Protein AF-A0A2P9HJ94-F1 (afdb_monomer_lite)

Sequence (128 aa):
MLGKSIVAASVFTIAMAGSALAQTPTQIKQFDAWGAYSYKAGNGKVCYVLSVPTVKAPASVDHGDNFFLISQKPGQNISFEPQFMAGYDLNPNAKVTVSVGSNRFTMFVNGKSGWMENAPKSRSSSQP

Secondary structure (DSSP, 8-state):
-----------------------PPEEEEEETTEEEEEEEETTEEEEEEEE--S--SSTTS---S-EEEEEEPTT-SS-EEEEEE-SSPPPTT-EEEEEETTEEEEEEEETTEEEESS-SSS------

pLDDT: mean 80.8, std 19.33, range [30.44, 97.81]

Radius of gyration: 23.9 Å; chains: 1; bounding box: 51×49×79 Å

Foldseek 3Di:
DDDDDDPPPDPPPPPPPDPPDDWDWDWPDDDVQKTWTWDDDDPDIWIKIKGWDPDDPPPPDDFATKMWMWTDDPPDPPDIWIKIFGRFFDDQPDWDWDDDPNDIFTFGGDTRMTGGPDDPPDDDDDDD

Organism: NCBI:txid2448455

Structure (mmCIF, N/CA/C/O backbone):
data_AF-A0A2P9HJ94-F1
#
_entry.id   AF-A0A2P9HJ94-F1
#
loop_
_atom_site.group_PDB
_atom_site.id
_atom_site.type_symbol
_atom_site.label_atom_id
_atom_site.label_alt_id
_atom_site.label_comp_id
_atom_site.label_asym_id
_atom_site.label_entity_id
_atom_site.label_seq_id
_atom_site.pdbx_PDB_ins_code
_atom_site.Cartn_x
_atom_site.Cartn_y
_atom_site.Cartn_z
_atom_site.occupancy
_atom_site.B_iso_or_equiv
_atom_site.auth_seq_id
_atom_site.auth_comp_id
_atom_site.auth_asym_id
_atom_site.auth_atom_id
_atom_site.pdbx_PDB_model_num
ATOM 1 N N . MET A 1 1 ? 31.567 35.838 62.570 1.00 39.84 1 MET A N 1
ATOM 2 C CA . MET A 1 1 ? 31.399 34.570 61.830 1.00 39.84 1 MET A CA 1
ATOM 3 C C . MET A 1 1 ? 30.050 33.979 62.225 1.00 39.84 1 MET A C 1
ATOM 5 O O . MET A 1 1 ? 29.959 33.356 63.269 1.00 39.84 1 MET A O 1
ATOM 9 N N . LEU A 1 2 ? 28.984 34.279 61.475 1.00 45.19 2 LEU A N 1
ATOM 10 C CA . LEU A 1 2 ? 27.624 33.780 61.728 1.00 45.19 2 LEU A CA 1
ATOM 11 C C . LEU A 1 2 ? 27.201 32.945 60.516 1.00 45.19 2 LEU A C 1
ATOM 13 O O . LEU A 1 2 ? 26.995 33.485 59.431 1.00 45.19 2 LEU A O 1
ATOM 17 N N . GLY A 1 3 ? 27.141 31.627 60.705 1.00 47.59 3 GLY A N 1
ATOM 18 C CA . GLY A 1 3 ? 26.724 30.668 59.690 1.00 47.59 3 GLY A CA 1
ATOM 19 C C . GLY A 1 3 ? 25.215 30.710 59.473 1.00 47.59 3 GLY A C 1
ATOM 20 O O . GLY A 1 3 ? 24.438 30.581 60.415 1.00 47.59 3 GLY A O 1
ATOM 21 N N . LYS A 1 4 ? 24.804 30.877 58.216 1.00 46.47 4 LYS A N 1
ATOM 22 C CA . LYS A 1 4 ? 23.431 30.652 57.753 1.00 46.47 4 LYS A CA 1
ATOM 23 C C . LYS A 1 4 ? 23.524 29.727 56.546 1.00 46.47 4 LYS A C 1
ATOM 25 O O . LYS A 1 4 ? 23.715 30.183 55.424 1.00 46.47 4 LYS A O 1
ATOM 30 N N . SER A 1 5 ? 23.456 28.424 56.801 1.00 48.12 5 SER A N 1
ATOM 31 C CA . SER A 1 5 ? 23.374 27.411 55.751 1.00 48.12 5 SER A CA 1
ATOM 32 C C . SER A 1 5 ? 21.982 27.468 55.126 1.00 48.12 5 SER A C 1
ATOM 34 O O . SER A 1 5 ? 21.007 27.021 55.724 1.00 48.12 5 SER A O 1
ATOM 36 N N . ILE A 1 6 ? 21.885 28.059 53.937 1.00 53.69 6 ILE A N 1
ATOM 37 C CA . ILE A 1 6 ? 20.687 28.000 53.098 1.00 53.69 6 ILE A CA 1
ATOM 38 C C . ILE A 1 6 ? 20.724 26.645 52.390 1.00 53.69 6 ILE A C 1
ATOM 40 O O . ILE A 1 6 ? 21.475 26.452 51.436 1.00 53.69 6 ILE A O 1
ATOM 44 N N . VAL A 1 7 ? 19.943 25.686 52.883 1.00 50.94 7 VAL A N 1
ATOM 45 C CA . VAL A 1 7 ? 19.715 24.417 52.185 1.00 50.94 7 VAL A CA 1
ATOM 46 C C . VAL A 1 7 ? 18.729 24.697 51.050 1.00 50.94 7 VAL A C 1
ATOM 48 O O . VAL A 1 7 ? 17.520 24.746 51.256 1.00 50.94 7 VAL A O 1
ATOM 51 N N . ALA A 1 8 ? 19.251 24.940 49.848 1.00 54.84 8 ALA A N 1
ATOM 52 C CA . ALA A 1 8 ? 18.455 25.035 48.631 1.00 54.84 8 ALA A CA 1
ATOM 53 C C . ALA A 1 8 ? 18.042 23.621 48.188 1.00 54.84 8 ALA A C 1
ATOM 55 O O . ALA A 1 8 ? 18.805 22.910 47.533 1.00 54.84 8 ALA A O 1
ATOM 56 N N . ALA A 1 9 ? 16.840 23.193 48.576 1.00 55.31 9 ALA A N 1
ATOM 57 C CA . ALA A 1 9 ? 16.244 21.949 48.101 1.00 55.31 9 ALA A CA 1
ATOM 58 C C . ALA A 1 9 ? 15.873 22.092 46.614 1.00 55.31 9 ALA A C 1
ATOM 60 O O . ALA A 1 9 ? 14.831 22.640 46.261 1.00 55.31 9 ALA A O 1
ATOM 61 N N . SER A 1 10 ? 16.762 21.629 45.736 1.00 62.38 10 SER A N 1
ATOM 62 C CA . SER A 1 10 ? 16.516 21.560 44.295 1.00 62.38 10 SER A CA 1
ATOM 63 C C . SER A 1 10 ? 15.609 20.365 44.006 1.00 62.38 10 SER A C 1
ATOM 65 O O . SER A 1 10 ? 16.039 19.216 44.087 1.00 62.38 10 SER A O 1
ATOM 67 N N . VAL A 1 11 ? 14.337 20.627 43.704 1.00 64.56 11 VAL A N 1
ATOM 68 C CA . VAL A 1 11 ? 13.385 19.607 43.247 1.00 64.56 11 VAL A CA 1
ATOM 69 C C . VAL A 1 11 ? 13.780 19.193 41.828 1.00 64.56 11 VAL A C 1
ATOM 71 O O . VAL A 1 11 ? 13.516 19.908 40.866 1.00 64.56 11 VAL A O 1
ATOM 74 N N . PHE A 1 12 ? 14.447 18.046 41.700 1.00 61.12 12 PHE A N 1
ATOM 75 C CA . PHE A 1 12 ? 14.685 17.385 40.417 1.00 61.12 12 PHE A CA 1
ATOM 76 C C . PHE A 1 12 ? 13.371 16.755 39.935 1.00 61.12 12 PHE A C 1
ATOM 78 O O . PHE A 1 12 ? 13.028 15.630 40.295 1.00 61.12 12 PHE A O 1
ATOM 85 N N . THR A 1 13 ? 12.604 17.482 39.125 1.00 66.50 13 THR A N 1
ATOM 86 C CA . THR A 1 13 ? 11.512 16.903 38.338 1.00 66.50 13 THR A CA 1
ATOM 87 C C . THR A 1 13 ? 12.116 16.067 37.213 1.00 66.50 13 THR A C 1
ATOM 89 O O . THR A 1 13 ? 12.500 16.578 36.164 1.00 66.50 13 THR A O 1
ATOM 92 N N . ILE A 1 14 ? 12.221 14.755 37.433 1.00 65.88 14 ILE A N 1
ATOM 93 C CA . ILE A 1 14 ? 12.530 13.792 36.374 1.00 65.88 14 ILE A CA 1
ATOM 94 C C . ILE A 1 14 ? 11.324 13.771 35.431 1.00 65.88 14 ILE A C 1
ATOM 96 O O . ILE A 1 14 ? 10.285 13.187 35.736 1.00 65.88 14 ILE A O 1
ATOM 100 N N . ALA A 1 15 ? 11.447 14.449 34.292 1.00 65.06 15 ALA A N 1
ATOM 101 C CA . ALA A 1 15 ? 10.509 14.304 33.193 1.00 65.06 15 ALA A CA 1
ATOM 102 C C . ALA A 1 15 ? 10.645 12.876 32.648 1.00 65.06 15 ALA A C 1
ATOM 104 O O . ALA A 1 15 ? 11.604 12.550 31.949 1.00 65.06 15 ALA A O 1
ATOM 105 N N . MET A 1 16 ? 9.699 12.008 33.006 1.00 67.00 16 MET A N 1
ATOM 106 C CA . MET A 1 16 ? 9.567 10.680 32.416 1.00 67.00 16 MET A CA 1
ATOM 107 C C . MET A 1 16 ? 9.171 10.865 30.944 1.00 67.00 16 MET A C 1
ATOM 109 O O . MET A 1 16 ? 7.993 10.978 30.606 1.00 67.00 16 MET A O 1
ATOM 113 N N . ALA A 1 17 ? 10.159 10.947 30.055 1.00 64.75 17 ALA A N 1
ATOM 114 C CA . ALA A 1 17 ? 9.932 10.829 28.624 1.00 64.75 17 ALA A CA 1
ATOM 115 C C . ALA A 1 17 ? 9.525 9.376 28.348 1.00 64.75 17 ALA A C 1
ATOM 117 O O . ALA A 1 17 ? 10.368 8.496 28.188 1.00 64.75 17 ALA A O 1
ATOM 118 N N . GLY A 1 18 ? 8.220 9.104 28.383 1.00 62.31 18 GLY A N 1
ATOM 119 C CA . GLY A 1 18 ? 7.681 7.809 27.993 1.00 62.31 18 GLY A CA 1
ATOM 120 C C . GLY A 1 18 ? 8.046 7.537 26.539 1.00 62.31 18 GLY A C 1
ATOM 121 O O . GLY A 1 18 ? 7.651 8.286 25.646 1.00 62.31 18 GLY A O 1
ATOM 122 N N . SER A 1 19 ? 8.811 6.478 26.294 1.00 60.81 19 SER A N 1
ATOM 123 C CA . SER A 1 19 ? 9.032 5.971 24.948 1.00 60.81 19 SER A CA 1
ATOM 124 C C . SER A 1 19 ? 7.686 5.531 24.373 1.00 60.81 19 SER A C 1
ATOM 126 O O . SER A 1 19 ? 7.039 4.612 24.876 1.00 60.81 19 SER A O 1
ATOM 128 N N . ALA A 1 20 ? 7.236 6.207 23.317 1.00 63.66 20 ALA A N 1
ATOM 129 C CA . ALA A 1 20 ? 6.096 5.750 22.541 1.00 63.66 20 ALA A CA 1
ATOM 130 C C . ALA A 1 20 ? 6.508 4.463 21.813 1.00 63.66 20 ALA A C 1
ATOM 132 O O . ALA A 1 20 ? 7.150 4.502 20.766 1.00 63.66 20 ALA A O 1
ATOM 133 N N . LEU A 1 21 ? 6.186 3.309 22.398 1.00 67.06 21 LEU A N 1
ATOM 134 C CA . LEU A 1 21 ? 6.347 2.023 21.730 1.00 67.06 21 LEU A CA 1
ATOM 135 C C . LEU A 1 21 ? 5.367 1.974 20.552 1.00 67.06 21 LEU A C 1
ATOM 137 O O . LEU A 1 21 ? 4.150 2.016 20.748 1.00 67.06 21 LEU A O 1
ATOM 141 N N . ALA A 1 22 ? 5.896 1.893 19.331 1.00 61.94 22 ALA A N 1
ATOM 142 C CA . ALA A 1 22 ? 5.084 1.696 18.138 1.00 61.94 22 ALA A CA 1
ATOM 143 C C . ALA A 1 22 ? 4.282 0.391 18.281 1.00 61.94 22 ALA A C 1
ATOM 145 O O . ALA A 1 22 ? 4.843 -0.680 18.509 1.00 61.94 22 ALA A O 1
ATOM 146 N N . GLN A 1 23 ? 2.954 0.485 18.201 1.00 71.44 23 GLN A N 1
ATOM 147 C CA . GLN A 1 23 ? 2.070 -0.674 18.313 1.00 71.44 23 GLN A CA 1
ATOM 148 C C . GLN A 1 23 ? 2.147 -1.492 17.018 1.00 71.44 23 GLN A C 1
ATOM 150 O O . GLN A 1 23 ? 1.692 -1.028 15.973 1.00 71.44 23 GLN A O 1
ATOM 155 N N . THR A 1 24 ? 2.677 -2.715 17.086 1.00 83.44 24 THR A N 1
ATOM 156 C CA . THR A 1 24 ? 2.601 -3.662 15.966 1.00 83.44 24 THR A CA 1
ATOM 157 C C . THR A 1 24 ? 1.137 -4.039 15.709 1.00 83.44 24 THR A C 1
ATOM 159 O O . THR A 1 24 ? 0.456 -4.491 16.637 1.00 83.44 24 THR A O 1
ATOM 162 N N . PRO A 1 25 ? 0.621 -3.881 14.477 1.00 89.75 25 PRO A N 1
ATOM 163 C CA . PRO A 1 25 ? -0.741 -4.280 14.148 1.00 89.75 25 PRO A CA 1
ATOM 164 C C . PRO A 1 25 ? -0.968 -5.780 14.349 1.00 89.75 25 PRO A C 1
ATOM 166 O O . PRO A 1 25 ? -0.144 -6.613 13.983 1.00 89.75 25 PRO A O 1
ATOM 169 N N . THR A 1 26 ? -2.121 -6.132 14.909 1.00 93.88 26 THR A N 1
ATOM 170 C CA . THR A 1 26 ? -2.571 -7.518 15.060 1.00 93.88 26 THR A CA 1
ATOM 171 C C . THR A 1 26 ? -3.366 -7.936 13.829 1.00 93.88 26 THR A C 1
ATOM 173 O O . THR A 1 26 ? -4.326 -7.255 13.454 1.00 93.88 26 THR A O 1
ATOM 176 N N . GLN A 1 27 ? -3.005 -9.065 13.217 1.00 95.12 27 GLN A N 1
ATOM 177 C CA . GLN A 1 27 ? -3.793 -9.658 12.139 1.00 95.12 27 GLN A CA 1
ATOM 178 C C . GLN A 1 27 ? -5.114 -10.202 12.691 1.00 95.12 27 GLN A C 1
ATOM 180 O O . GLN A 1 27 ? -5.142 -10.943 13.669 1.00 95.12 27 GLN A O 1
ATOM 185 N N . ILE A 1 28 ? -6.215 -9.820 12.055 1.00 95.88 28 ILE A N 1
ATOM 186 C CA . ILE A 1 28 ? -7.562 -10.290 12.372 1.00 95.88 28 ILE A CA 1
ATOM 187 C C . ILE A 1 28 ? -7.842 -11.573 11.590 1.00 95.88 28 ILE A C 1
ATOM 189 O O . ILE A 1 28 ? -8.264 -12.571 12.169 1.00 95.88 28 ILE A O 1
ATOM 193 N N . LYS A 1 29 ? -7.649 -11.531 10.264 1.00 97.25 29 LYS A N 1
ATOM 194 C CA . LYS A 1 29 ? -7.944 -12.641 9.347 1.00 97.25 29 LYS A CA 1
ATOM 195 C C . LYS A 1 29 ? -7.299 -12.425 7.973 1.00 97.25 29 LYS A C 1
ATOM 197 O O . LYS A 1 29 ? -7.050 -11.286 7.592 1.00 97.25 29 LYS A O 1
ATOM 202 N N . GLN A 1 30 ? -7.064 -13.510 7.237 1.00 97.50 30 GLN A N 1
ATOM 203 C CA . GLN A 1 30 ? -6.647 -13.510 5.830 1.00 97.50 30 GLN A CA 1
ATOM 204 C C . GLN A 1 30 ? -7.821 -13.908 4.919 1.00 97.50 30 GLN A C 1
ATOM 206 O O . GLN A 1 30 ? -8.595 -14.803 5.264 1.00 97.50 30 GLN A O 1
ATOM 211 N N . PHE A 1 31 ? -7.920 -13.262 3.759 1.00 96.50 31 PHE A N 1
ATOM 212 C CA . PHE A 1 31 ? -8.874 -13.517 2.682 1.00 96.50 31 PHE A CA 1
ATOM 213 C C . PHE A 1 31 ? -8.135 -13.425 1.340 1.00 96.50 31 PHE A C 1
ATOM 215 O O . PHE A 1 31 ? -7.835 -12.329 0.872 1.00 96.50 31 PHE A O 1
ATOM 222 N N . ASP A 1 32 ? -7.804 -14.566 0.736 1.00 96.44 32 ASP A N 1
ATOM 223 C CA . ASP A 1 32 ? -6.992 -14.639 -0.487 1.00 96.44 32 ASP A CA 1
ATOM 224 C C . ASP A 1 32 ? -5.714 -13.781 -0.382 1.00 96.44 32 ASP A C 1
ATOM 226 O O . ASP A 1 32 ? -4.904 -13.970 0.527 1.00 96.44 32 ASP A O 1
ATOM 230 N N . ALA A 1 33 ? -5.542 -12.803 -1.275 1.00 96.81 33 ALA A N 1
ATOM 231 C CA . ALA A 1 33 ? -4.403 -11.885 -1.297 1.00 96.81 33 ALA A CA 1
ATOM 232 C C . ALA A 1 33 ? -4.498 -10.724 -0.282 1.00 96.81 33 ALA A C 1
ATOM 234 O O . ALA A 1 33 ? -3.638 -9.842 -0.285 1.00 96.81 33 ALA A O 1
ATOM 235 N N . TRP A 1 34 ? -5.526 -10.692 0.571 1.00 97.81 34 TRP A N 1
ATOM 236 C CA . TRP A 1 34 ? -5.798 -9.601 1.508 1.00 97.81 34 TRP A CA 1
ATOM 237 C C . TRP A 1 34 ? -5.746 -10.046 2.967 1.00 97.81 34 TRP A C 1
ATOM 239 O O . TRP A 1 34 ? -6.419 -10.989 3.373 1.00 97.81 34 TRP A O 1
ATOM 249 N N . GLY A 1 35 ? -5.003 -9.312 3.788 1.00 97.62 35 GLY A N 1
ATOM 250 C CA . GLY A 1 35 ? -5.034 -9.436 5.242 1.00 97.62 35 GLY A CA 1
ATOM 251 C C . GLY A 1 35 ? -5.823 -8.291 5.870 1.00 97.62 35 GLY A C 1
ATOM 252 O O . GLY A 1 35 ? -5.645 -7.134 5.499 1.00 97.62 35 GLY A O 1
ATOM 253 N N . ALA A 1 36 ? -6.685 -8.600 6.836 1.00 96.56 36 ALA A N 1
ATOM 254 C CA . ALA A 1 36 ? -7.330 -7.621 7.702 1.00 96.56 36 ALA A CA 1
ATOM 255 C C . ALA A 1 36 ? -6.535 -7.488 9.003 1.00 96.56 36 ALA A C 1
ATOM 257 O O . ALA A 1 36 ? -6.220 -8.493 9.643 1.00 96.56 36 ALA A O 1
ATOM 258 N N . TYR A 1 37 ? -6.255 -6.258 9.418 1.00 95.25 37 TYR A N 1
ATOM 259 C CA . TYR A 1 37 ? -5.426 -5.940 10.577 1.00 95.25 37 TYR A CA 1
ATOM 260 C C . TYR A 1 37 ? -6.101 -4.897 11.458 1.00 95.25 37 TYR A C 1
ATOM 262 O O . TYR A 1 37 ? -6.961 -4.133 11.015 1.00 95.25 37 TYR A O 1
ATOM 270 N N . SER A 1 38 ? -5.686 -4.845 12.722 1.00 92.44 38 SER A N 1
ATOM 271 C CA . SER A 1 38 ? -6.059 -3.759 13.619 1.00 92.44 38 SER A CA 1
ATOM 272 C C . SER A 1 38 ? -4.958 -3.372 14.582 1.00 92.44 38 SER A C 1
ATOM 274 O O . SER A 1 38 ? -4.125 -4.192 14.953 1.00 92.44 38 SER A O 1
ATOM 276 N N . TYR A 1 39 ? -5.006 -2.130 15.041 1.00 89.38 39 TYR A N 1
ATOM 277 C CA . TYR A 1 39 ? -4.178 -1.643 16.136 1.00 89.38 39 TYR A CA 1
ATOM 278 C C . TYR A 1 39 ? -4.983 -0.684 17.015 1.00 89.38 39 TYR A C 1
ATOM 280 O O . TYR A 1 39 ? -6.038 -0.177 16.618 1.00 89.38 39 TYR A O 1
ATOM 288 N N . LYS A 1 40 ? -4.507 -0.462 18.241 1.00 86.62 40 LYS A N 1
ATOM 289 C CA . LYS A 1 40 ? -5.074 0.548 19.137 1.00 86.62 40 LYS A CA 1
ATOM 290 C C . LYS A 1 40 ? -4.418 1.891 18.834 1.00 86.62 40 LYS A C 1
ATOM 292 O O . LYS A 1 40 ? -3.195 1.994 18.877 1.00 86.62 40 LYS A O 1
ATOM 297 N N . ALA A 1 41 ? -5.224 2.908 18.550 1.00 82.50 41 ALA A N 1
ATOM 298 C CA . ALA A 1 41 ? -4.766 4.277 18.352 1.00 82.50 41 ALA A CA 1
ATOM 299 C C . ALA A 1 41 ? -5.556 5.192 19.282 1.00 82.50 41 ALA A C 1
ATOM 301 O O . ALA A 1 41 ? -6.770 5.284 19.132 1.00 82.50 41 ALA A O 1
ATOM 302 N N . GLY A 1 42 ? -4.883 5.854 20.228 1.00 78.94 42 GLY A N 1
ATOM 303 C CA . GLY A 1 42 ? -5.489 6.835 21.135 1.00 78.94 42 GLY A CA 1
ATOM 304 C C . GLY A 1 42 ? -6.860 6.415 21.683 1.00 78.94 42 GLY A C 1
ATOM 305 O O . GLY A 1 42 ? -6.952 5.603 22.600 1.00 78.94 42 GLY A O 1
ATOM 306 N N . ASN A 1 43 ? -7.916 6.980 21.092 1.00 72.88 43 ASN A N 1
ATOM 307 C CA . ASN A 1 43 ? -9.320 6.855 21.482 1.00 72.88 43 ASN A CA 1
ATOM 308 C C . ASN A 1 43 ? -10.094 5.688 20.832 1.00 72.88 43 ASN A C 1
ATOM 310 O O . ASN A 1 43 ? -11.309 5.605 21.012 1.00 72.88 43 ASN A O 1
ATOM 314 N N . GLY A 1 44 ? -9.451 4.783 20.087 1.00 79.44 44 GLY A N 1
ATOM 315 C CA . GLY A 1 44 ? -10.181 3.700 19.434 1.00 79.44 44 GLY A CA 1
ATOM 316 C C . GLY A 1 44 ? -9.341 2.594 18.807 1.00 79.44 44 GLY A C 1
ATOM 317 O O . GLY A 1 44 ? -8.110 2.565 18.854 1.00 79.44 44 GLY A O 1
ATOM 318 N N . LYS A 1 45 ? -10.056 1.637 18.213 1.00 85.44 45 LYS A N 1
ATOM 319 C CA . LYS A 1 45 ? -9.484 0.579 17.383 1.00 85.44 45 LYS A CA 1
ATOM 320 C C . LYS A 1 45 ? -9.485 1.051 15.933 1.00 85.44 45 LYS A C 1
ATOM 322 O O . LYS A 1 45 ? -10.538 1.394 15.405 1.00 85.44 45 LYS A O 1
ATOM 327 N N . VAL A 1 46 ? -8.322 1.028 15.297 1.00 86.12 46 VAL A N 1
ATOM 328 C CA . VAL A 1 46 ? -8.189 1.263 13.858 1.00 86.12 46 VAL A CA 1
ATOM 329 C C . VAL A 1 46 ? -8.129 -0.086 13.160 1.00 86.12 46 VAL A C 1
ATOM 331 O O . VAL A 1 46 ? -7.419 -0.984 13.615 1.00 86.12 46 VAL A O 1
ATOM 334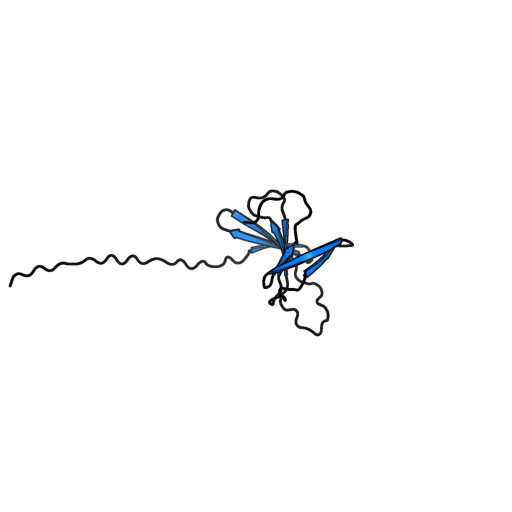 N N . CYS A 1 47 ? -8.878 -0.224 12.069 1.00 89.94 47 CYS A N 1
ATOM 335 C CA . CYS A 1 47 ? -8.879 -1.402 11.212 1.00 89.94 47 CYS A CA 1
ATOM 336 C C . CYS A 1 47 ? -8.484 -0.992 9.793 1.00 89.94 47 CYS A C 1
ATOM 338 O O . CYS A 1 47 ? -8.916 0.050 9.297 1.00 89.94 47 CYS A O 1
ATOM 340 N N . TYR A 1 48 ? -7.698 -1.831 9.133 1.00 93.19 48 TYR A N 1
ATOM 341 C CA . TYR A 1 48 ? -7.360 -1.668 7.725 1.00 93.19 48 TYR A CA 1
ATOM 342 C C . TYR A 1 48 ? -7.221 -3.037 7.068 1.00 93.19 48 TYR A C 1
ATOM 344 O O . TYR A 1 48 ? -6.977 -4.045 7.739 1.00 93.19 48 TYR A O 1
ATOM 352 N N . VAL A 1 49 ? -7.376 -3.067 5.751 1.00 96.19 49 VAL A N 1
ATOM 353 C CA . VAL A 1 49 ? -6.987 -4.216 4.935 1.00 96.19 49 VAL A CA 1
ATOM 354 C C . VAL A 1 49 ? -5.738 -3.866 4.145 1.00 96.19 49 VAL A C 1
ATOM 356 O O . VAL A 1 49 ? -5.547 -2.717 3.746 1.00 96.19 49 VAL A O 1
ATOM 359 N N . LEU A 1 50 ? -4.875 -4.852 3.953 1.00 96.19 50 LEU A N 1
ATOM 360 C CA . LEU A 1 50 ? -3.611 -4.718 3.251 1.00 96.19 50 LEU A CA 1
ATOM 361 C C . LEU A 1 50 ? -3.455 -5.878 2.276 1.00 96.19 50 LEU A C 1
ATOM 363 O O . LEU A 1 50 ? -3.792 -7.018 2.596 1.00 96.19 50 LEU A O 1
ATOM 367 N N . S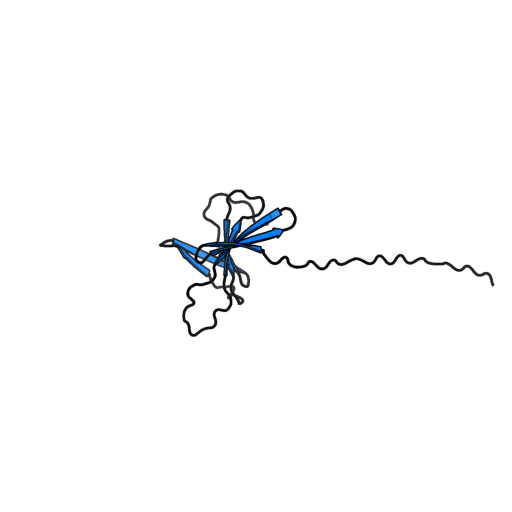ER A 1 51 ? -2.903 -5.583 1.108 1.00 97.75 51 SER A N 1
ATOM 368 C CA . SER A 1 51 ? -2.430 -6.572 0.152 1.00 97.75 51 SER A CA 1
ATOM 369 C C . SER A 1 51 ? -0.979 -6.289 -0.222 1.00 97.75 51 SER A C 1
ATOM 371 O O . SER A 1 51 ? -0.517 -5.145 -0.172 1.00 97.75 51 SER A O 1
ATOM 373 N N . VAL A 1 52 ? -0.271 -7.347 -0.600 1.00 96.94 52 VAL A N 1
ATOM 374 C CA . VAL A 1 52 ? 1.071 -7.294 -1.186 1.00 96.94 52 VAL A CA 1
ATOM 375 C C . VAL A 1 52 ? 0.982 -7.664 -2.670 1.00 96.94 52 VAL A C 1
ATOM 377 O O . VAL A 1 52 ? 0.061 -8.388 -3.057 1.00 96.94 52 VAL A O 1
ATOM 380 N N . PRO A 1 53 ? 1.913 -7.202 -3.524 1.00 96.62 53 PRO A N 1
ATOM 381 C CA . PRO A 1 53 ? 1.919 -7.571 -4.931 1.00 96.62 53 PRO A CA 1
ATOM 382 C C . PRO A 1 53 ? 1.945 -9.089 -5.118 1.00 96.62 53 PRO A C 1
ATOM 384 O O . PRO A 1 53 ? 2.837 -9.769 -4.616 1.00 96.62 53 PRO A O 1
ATOM 387 N N . THR A 1 54 ? 1.001 -9.615 -5.896 1.00 96.75 54 THR A N 1
ATOM 388 C CA . THR A 1 54 ? 1.030 -11.014 -6.352 1.00 96.75 54 THR A CA 1
ATOM 389 C C . THR A 1 54 ? 1.991 -11.204 -7.526 1.00 96.75 54 THR A C 1
ATOM 391 O O . THR A 1 54 ? 2.514 -12.296 -7.729 1.00 96.75 54 THR A O 1
ATOM 394 N N . VAL A 1 55 ? 2.252 -10.132 -8.282 1.00 96.44 55 VAL A N 1
ATOM 395 C CA . VAL A 1 55 ? 3.206 -10.074 -9.395 1.00 96.44 55 VAL A CA 1
ATOM 396 C C . VAL A 1 55 ? 3.941 -8.734 -9.353 1.00 96.44 55 VAL A C 1
ATOM 398 O O . VAL A 1 55 ? 3.328 -7.694 -9.111 1.00 96.44 55 VAL A O 1
ATOM 401 N N . LYS A 1 56 ? 5.253 -8.752 -9.613 1.00 96.25 56 LYS A N 1
ATOM 402 C CA . LYS A 1 56 ? 6.110 -7.560 -9.720 1.00 96.25 56 LYS A CA 1
ATOM 403 C C . LYS A 1 56 ? 6.859 -7.614 -11.053 1.00 96.25 56 LYS A C 1
ATOM 405 O O . LYS A 1 56 ? 7.540 -8.601 -11.322 1.00 96.25 56 LYS A O 1
ATOM 410 N N . ALA A 1 57 ? 6.687 -6.603 -11.909 1.00 95.44 57 ALA A N 1
ATOM 411 C CA . ALA A 1 57 ? 7.196 -6.615 -13.282 1.00 95.44 57 ALA A CA 1
ATOM 412 C C . ALA A 1 57 ? 7.879 -5.286 -13.666 1.00 95.44 57 ALA A C 1
ATOM 414 O O . ALA A 1 57 ? 7.366 -4.230 -13.294 1.00 95.44 57 ALA A O 1
ATOM 415 N N . PRO A 1 58 ? 8.985 -5.317 -14.437 1.00 96.62 58 PRO A N 1
ATOM 416 C CA . PRO A 1 58 ? 9.702 -6.516 -14.885 1.00 96.62 58 PRO A CA 1
ATOM 417 C C . PRO A 1 58 ? 10.386 -7.241 -13.713 1.00 96.62 58 PRO A C 1
ATOM 419 O O . PRO A 1 58 ? 10.711 -6.624 -12.705 1.00 96.62 58 PRO A O 1
ATOM 422 N N . ALA A 1 59 ? 10.605 -8.553 -13.832 1.00 96.12 59 ALA A N 1
ATOM 423 C CA . ALA A 1 59 ? 11.222 -9.349 -12.761 1.00 96.12 59 ALA A CA 1
ATOM 424 C C . ALA A 1 59 ? 12.714 -9.027 -12.539 1.00 96.12 59 ALA A C 1
ATOM 426 O O . ALA A 1 59 ? 13.297 -9.429 -11.540 1.00 96.12 59 ALA A O 1
ATOM 427 N N . SER A 1 60 ? 13.334 -8.307 -13.477 1.00 97.31 60 SER A N 1
ATOM 428 C CA . SER A 1 60 ? 14.758 -7.969 -13.481 1.00 97.31 60 SER A CA 1
ATOM 429 C C . SER A 1 60 ? 15.135 -6.788 -12.582 1.00 97.31 60 SER A C 1
ATOM 431 O O . SER A 1 60 ? 16.290 -6.373 -12.604 1.00 97.31 60 SER A O 1
ATOM 433 N N . VAL A 1 61 ? 14.185 -6.198 -11.853 1.00 96.31 61 VAL A N 1
ATOM 434 C CA . VAL A 1 61 ? 14.442 -5.052 -10.971 1.00 96.31 61 VAL A CA 1
ATOM 435 C C . VAL A 1 61 ? 14.015 -5.364 -9.546 1.00 96.31 61 VAL A C 1
ATOM 437 O O . VAL A 1 61 ? 13.078 -6.133 -9.319 1.00 96.31 61 VAL A O 1
ATOM 440 N N . ASP A 1 62 ? 14.693 -4.740 -8.589 1.00 96.12 62 ASP A N 1
ATOM 441 C CA . ASP A 1 62 ? 14.237 -4.731 -7.208 1.00 96.12 62 ASP A CA 1
ATOM 442 C C . ASP A 1 62 ? 13.087 -3.729 -7.060 1.00 96.12 62 ASP A C 1
ATOM 444 O O . ASP A 1 62 ? 13.239 -2.531 -7.295 1.00 96.12 62 ASP A O 1
ATOM 448 N N . HIS A 1 63 ? 11.918 -4.245 -6.696 1.00 96.00 63 HIS A N 1
ATOM 449 C CA . HIS A 1 63 ? 10.711 -3.452 -6.470 1.00 96.00 63 HIS A CA 1
ATOM 450 C C . HIS A 1 63 ? 10.567 -3.011 -5.011 1.00 96.00 63 HIS A C 1
ATOM 452 O O . HIS A 1 63 ? 9.636 -2.270 -4.710 1.00 96.00 63 HIS A O 1
ATOM 458 N N . GLY A 1 64 ? 11.413 -3.503 -4.103 1.00 96.19 64 GLY A N 1
ATOM 459 C CA . GLY A 1 64 ? 11.237 -3.363 -2.664 1.00 96.19 64 GLY A CA 1
ATOM 460 C C . GLY A 1 64 ? 9.964 -4.032 -2.127 1.00 96.19 64 GLY A C 1
ATOM 461 O O . GLY A 1 64 ? 9.290 -4.825 -2.810 1.00 96.19 64 GLY A O 1
ATOM 462 N N . ASP A 1 65 ? 9.647 -3.682 -0.880 1.00 96.56 65 ASP A N 1
ATOM 463 C CA . ASP A 1 65 ? 8.441 -4.108 -0.174 1.00 96.56 65 ASP A CA 1
ATOM 464 C C . ASP A 1 65 ? 7.321 -3.094 -0.391 1.00 96.56 65 ASP A C 1
ATOM 466 O O . ASP A 1 65 ? 7.300 -2.017 0.205 1.00 96.56 65 ASP A O 1
ATOM 470 N N . ASN A 1 66 ? 6.390 -3.450 -1.272 1.00 97.00 66 ASN A N 1
ATOM 471 C CA . ASN A 1 66 ? 5.265 -2.599 -1.626 1.00 97.00 66 ASN A CA 1
ATOM 472 C C . ASN A 1 66 ? 3.976 -3.140 -1.015 1.00 97.00 66 ASN A C 1
ATOM 474 O O . ASN A 1 66 ? 3.763 -4.351 -0.952 1.00 97.00 66 ASN A O 1
ATOM 478 N N . PHE A 1 67 ? 3.088 -2.233 -0.633 1.00 96.88 67 PHE A N 1
ATOM 479 C CA . PHE A 1 67 ? 1.813 -2.551 -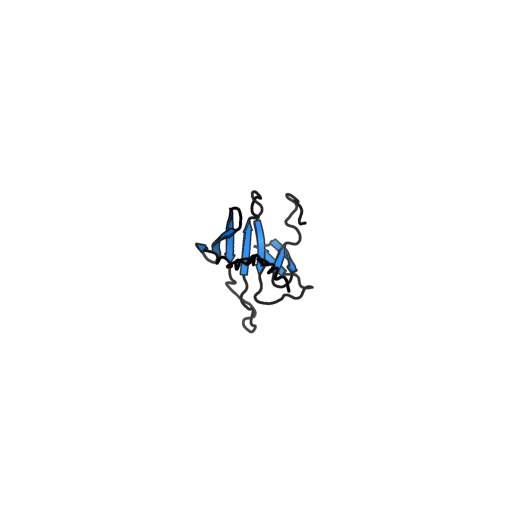0.011 1.00 96.88 67 PHE A CA 1
ATOM 480 C C . PHE A 1 67 ? 0.705 -1.701 -0.617 1.00 96.88 67 PHE A C 1
ATOM 482 O O . PHE A 1 67 ? 0.906 -0.537 -0.968 1.00 96.88 67 PHE A O 1
ATOM 489 N N . PHE A 1 68 ? -0.490 -2.270 -0.693 1.00 96.44 68 PHE A N 1
ATOM 490 C CA . PHE A 1 68 ? -1.700 -1.524 -0.997 1.00 96.44 68 PHE A CA 1
ATOM 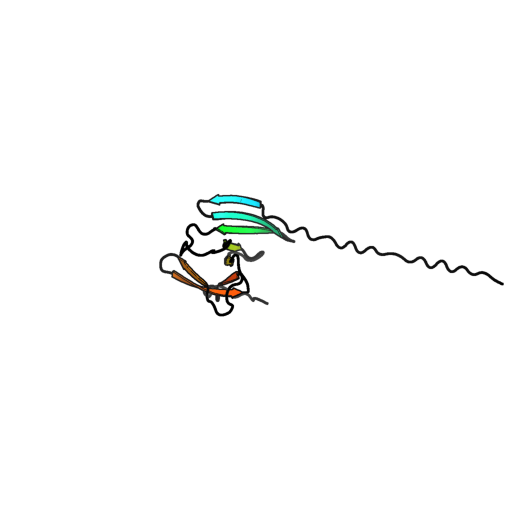491 C C . PHE A 1 68 ? -2.674 -1.667 0.164 1.00 96.44 68 PHE A C 1
ATOM 493 O O . PHE A 1 68 ? -3.023 -2.780 0.556 1.00 96.44 68 PHE A O 1
ATOM 500 N N . LEU A 1 69 ? -3.068 -0.539 0.745 1.00 95.12 69 LEU A N 1
ATOM 501 C CA . LEU A 1 69 ? -3.871 -0.479 1.954 1.00 95.12 69 LEU A CA 1
ATOM 502 C C . LEU A 1 69 ? -5.199 0.196 1.659 1.00 95.12 69 LEU A C 1
ATOM 504 O O . LEU A 1 69 ? -5.272 1.139 0.876 1.00 95.12 69 LEU A O 1
ATOM 508 N N . ILE A 1 70 ? -6.244 -0.266 2.335 1.00 93.19 70 ILE A N 1
ATOM 509 C CA . ILE A 1 70 ? -7.524 0.428 2.408 1.00 93.19 70 ILE A CA 1
ATOM 510 C C . ILE A 1 70 ? -7.856 0.564 3.888 1.00 93.19 70 ILE A C 1
ATOM 512 O O . ILE A 1 70 ? -8.021 -0.431 4.600 1.00 93.19 70 ILE A O 1
ATOM 516 N N . SER A 1 71 ? -7.918 1.804 4.357 1.00 89.25 71 SER A N 1
ATOM 517 C CA . SER A 1 71 ? -8.180 2.125 5.759 1.00 89.25 71 SER A CA 1
ATOM 518 C C . SER A 1 71 ? -9.454 2.949 5.892 1.00 89.25 71 SER A C 1
ATOM 520 O O . SER A 1 71 ? -9.846 3.651 4.963 1.00 89.25 71 SER A O 1
ATOM 522 N N . GLN A 1 72 ? -10.131 2.846 7.034 1.00 82.50 72 GLN A N 1
ATOM 523 C CA . GLN A 1 72 ? -11.235 3.743 7.363 1.00 82.50 72 GLN A CA 1
ATOM 524 C C . GLN A 1 72 ? -10.700 4.908 8.195 1.00 82.50 72 GLN A C 1
ATOM 526 O O . GLN A 1 72 ? -9.976 4.688 9.170 1.00 82.50 72 GLN A O 1
ATOM 531 N N . LYS A 1 73 ? -11.112 6.139 7.873 1.00 70.50 73 LYS A N 1
ATOM 532 C CA . LYS A 1 73 ? -10.825 7.295 8.730 1.00 70.50 73 LYS A CA 1
ATOM 533 C C . LYS A 1 73 ? -11.534 7.143 10.084 1.00 70.50 73 LYS A C 1
ATOM 535 O O . LYS A 1 73 ? -12.763 7.005 10.106 1.00 70.50 73 LYS A O 1
ATOM 540 N N . PRO A 1 74 ? -10.811 7.190 11.221 1.00 68.94 74 PRO A N 1
ATOM 541 C CA . PRO A 1 74 ? -11.436 7.149 12.539 1.00 68.94 74 PRO A CA 1
ATOM 542 C C . PRO A 1 74 ? -12.507 8.236 12.684 1.00 68.94 7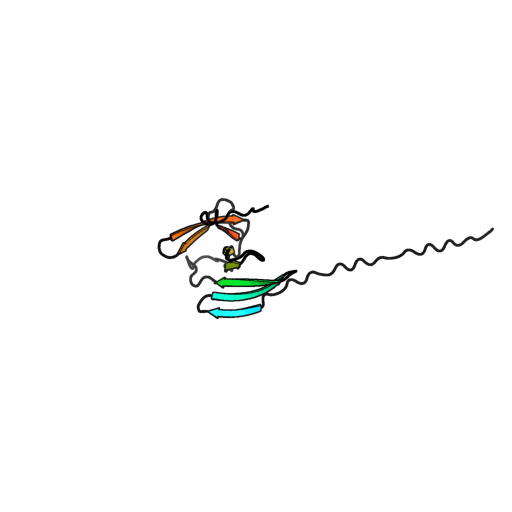4 PRO A C 1
ATOM 544 O O . PRO A 1 74 ? -12.282 9.391 12.329 1.00 68.94 74 PRO A O 1
ATOM 547 N N . GLY A 1 75 ? -13.686 7.869 13.190 1.00 66.94 75 GLY A N 1
ATOM 548 C CA . GLY A 1 75 ? -14.787 8.810 13.423 1.00 66.94 75 GLY A CA 1
ATOM 549 C C . GLY A 1 75 ? -15.569 9.250 12.177 1.00 66.94 75 GLY A C 1
ATOM 550 O O . GLY A 1 75 ? -16.505 10.033 12.314 1.00 66.94 75 GLY A O 1
ATOM 551 N N . GLN A 1 76 ? -15.249 8.745 10.980 1.00 64.69 76 GLN A N 1
ATOM 552 C CA . GLN A 1 76 ? -16.024 9.008 9.764 1.00 64.69 76 GLN A CA 1
ATOM 553 C C . GLN A 1 76 ? -16.805 7.762 9.335 1.00 64.69 76 GLN A C 1
ATOM 555 O O . GLN A 1 76 ? -16.234 6.688 9.130 1.00 64.69 76 GLN A O 1
ATOM 560 N N . ASN A 1 77 ? -18.123 7.900 9.168 1.00 62.88 77 ASN A N 1
ATOM 561 C CA . ASN A 1 77 ? -18.952 6.816 8.647 1.00 62.88 77 ASN A CA 1
ATOM 562 C C . ASN A 1 77 ? -18.771 6.686 7.127 1.00 62.88 77 ASN A C 1
ATOM 564 O O . ASN A 1 77 ? -19.156 7.579 6.374 1.00 62.88 77 ASN A O 1
ATOM 568 N N . ILE A 1 78 ? -18.257 5.520 6.711 1.00 61.00 78 ILE A N 1
ATOM 569 C CA . ILE A 1 78 ? -18.261 4.986 5.333 1.00 61.00 78 ILE A CA 1
ATOM 570 C C . ILE A 1 78 ? -17.230 5.639 4.380 1.00 61.00 78 ILE A C 1
ATOM 572 O O . ILE A 1 78 ? -17.272 5.421 3.174 1.00 61.00 78 ILE A O 1
ATOM 576 N N . SER A 1 79 ? -16.241 6.380 4.894 1.00 76.50 79 SER A N 1
ATOM 577 C CA . SER A 1 79 ? -15.118 6.855 4.069 1.00 76.50 79 SER A CA 1
ATOM 578 C C . SER A 1 79 ? -13.913 5.918 4.183 1.00 76.50 79 SER A C 1
ATOM 580 O O . SER A 1 79 ? -13.335 5.778 5.266 1.00 76.50 79 SER A O 1
ATOM 582 N N . PHE A 1 80 ? -13.553 5.276 3.070 1.00 85.19 80 PHE A N 1
ATOM 583 C CA . PHE A 1 80 ? -12.359 4.443 2.944 1.00 85.19 80 PHE A CA 1
ATOM 584 C C . PHE A 1 80 ? -11.304 5.146 2.100 1.00 85.19 80 PHE A C 1
ATOM 586 O O . PHE A 1 80 ? -11.612 5.717 1.055 1.00 85.19 80 PHE A O 1
ATOM 593 N N . GLU A 1 81 ? -10.055 5.052 2.538 1.00 87.31 81 GLU A N 1
ATOM 594 C CA . GLU A 1 81 ? -8.916 5.707 1.910 1.00 87.31 81 GLU A CA 1
ATOM 595 C C . GLU A 1 81 ? -7.936 4.658 1.390 1.00 87.31 81 GLU A C 1
ATOM 597 O O . GLU A 1 81 ? -7.247 4.005 2.186 1.00 87.31 81 GLU A O 1
ATOM 602 N N . PRO A 1 82 ? -7.893 4.462 0.060 1.00 92.25 82 PRO A N 1
ATOM 603 C CA . PRO A 1 82 ? -6.864 3.667 -0.579 1.00 92.25 82 PRO A CA 1
ATOM 604 C C . PRO A 1 82 ? -5.519 4.391 -0.529 1.00 92.25 82 PRO A C 1
ATOM 606 O O . PRO A 1 82 ? -5.431 5.579 -0.850 1.00 92.25 82 PRO A O 1
ATOM 609 N N . GLN A 1 83 ? -4.471 3.646 -0.202 1.00 94.50 83 GLN A N 1
ATOM 610 C CA . GLN A 1 83 ? -3.097 4.123 -0.158 1.00 94.50 83 GLN A CA 1
ATOM 611 C C . GLN A 1 83 ? -2.177 3.080 -0.789 1.00 94.50 83 GLN A C 1
ATOM 613 O O . GLN A 1 83 ? -2.231 1.896 -0.457 1.00 94.50 83 GLN A O 1
ATOM 618 N N . PHE A 1 84 ? -1.286 3.529 -1.666 1.00 96.31 84 PHE A N 1
ATOM 619 C CA . PHE A 1 84 ? -0.130 2.744 -2.084 1.00 96.31 84 PHE A CA 1
ATOM 620 C C . PHE A 1 84 ? 1.072 3.117 -1.214 1.00 96.31 84 PHE A C 1
ATOM 622 O O . PHE A 1 84 ? 1.315 4.300 -0.998 1.00 96.31 84 PHE A O 1
ATOM 629 N N . MET A 1 85 ? 1.830 2.139 -0.726 1.00 97.00 85 MET A N 1
ATOM 630 C CA . MET A 1 85 ? 3.101 2.363 -0.036 1.00 97.00 85 MET A CA 1
ATOM 631 C C . MET A 1 85 ? 4.209 1.601 -0.750 1.00 97.00 85 MET A C 1
ATOM 633 O O . MET A 1 85 ? 4.130 0.383 -0.888 1.00 97.00 85 MET A O 1
ATOM 637 N N . ALA A 1 86 ? 5.233 2.321 -1.191 1.00 97.19 86 ALA A N 1
ATOM 638 C CA . ALA A 1 86 ? 6.416 1.758 -1.814 1.00 97.19 86 ALA A CA 1
ATOM 639 C C . ALA A 1 86 ? 7.513 1.455 -0.782 1.00 97.19 86 ALA A C 1
ATOM 641 O O . ALA A 1 86 ? 7.620 2.118 0.253 1.00 97.19 86 ALA A O 1
ATOM 642 N N . GLY A 1 87 ? 8.395 0.508 -1.107 1.00 96.62 87 GLY A N 1
ATOM 643 C CA . GLY A 1 87 ? 9.593 0.224 -0.308 1.00 96.62 87 GLY A CA 1
ATOM 644 C C . GLY A 1 87 ? 10.636 1.354 -0.346 1.00 96.62 87 GLY A C 1
ATOM 645 O O . GLY A 1 87 ? 11.523 1.435 0.507 1.00 96.62 87 GLY A O 1
ATOM 646 N N . TYR A 1 88 ? 10.510 2.279 -1.296 1.00 95.94 88 TYR A N 1
ATOM 647 C CA . TYR A 1 88 ? 11.473 3.332 -1.611 1.00 95.94 88 TYR A CA 1
ATOM 648 C C . TYR A 1 88 ? 10.775 4.674 -1.865 1.00 95.94 88 TYR A C 1
ATOM 650 O O . TYR A 1 88 ? 9.557 4.727 -2.040 1.00 95.94 88 TYR A O 1
ATOM 658 N N . ASP A 1 89 ? 11.543 5.765 -1.858 1.00 96.94 89 ASP A N 1
ATOM 659 C CA . ASP A 1 89 ? 11.005 7.091 -2.169 1.00 96.94 89 ASP A CA 1
ATOM 660 C C . ASP A 1 89 ? 10.629 7.184 -3.645 1.00 96.94 89 ASP A C 1
ATOM 662 O O . ASP A 1 89 ? 11.432 6.915 -4.542 1.00 96.94 89 ASP A O 1
ATOM 666 N N . LEU A 1 90 ? 9.381 7.563 -3.896 1.00 96.06 90 LEU A N 1
ATOM 667 C CA . LEU A 1 90 ? 8.878 7.765 -5.241 1.00 96.06 90 LEU A CA 1
ATOM 668 C C . LEU A 1 90 ? 9.352 9.126 -5.756 1.00 96.06 90 LEU A C 1
ATOM 670 O O . LEU A 1 90 ? 9.501 10.089 -5.002 1.00 96.06 90 LEU A O 1
ATOM 674 N N . ASN A 1 91 ? 9.551 9.230 -7.071 1.00 96.06 91 ASN A N 1
ATOM 675 C CA . ASN A 1 91 ? 9.815 10.521 -7.697 1.00 96.06 91 ASN A CA 1
ATOM 676 C C . ASN A 1 91 ? 8.619 11.460 -7.423 1.00 96.06 91 ASN A C 1
ATOM 678 O O . ASN A 1 91 ? 7.493 11.093 -7.768 1.00 96.06 91 ASN A O 1
ATOM 682 N N . PRO A 1 92 ? 8.827 12.661 -6.851 1.00 93.44 92 PRO A N 1
ATOM 683 C CA . PRO A 1 92 ? 7.736 13.564 -6.476 1.00 93.44 92 PRO A CA 1
ATOM 684 C C . PRO A 1 92 ? 6.906 14.050 -7.673 1.00 93.44 92 PRO A C 1
ATOM 686 O O . PRO A 1 92 ? 5.756 14.438 -7.502 1.00 93.44 92 PRO A O 1
ATOM 689 N N . ASN A 1 93 ? 7.463 13.997 -8.886 1.00 93.25 93 ASN A N 1
ATOM 690 C CA . ASN A 1 93 ? 6.764 14.348 -10.123 1.00 93.25 93 ASN A CA 1
ATOM 691 C C . ASN A 1 93 ? 6.082 13.142 -10.793 1.00 93.25 93 ASN A C 1
ATOM 693 O O . ASN A 1 93 ? 5.456 13.294 -11.843 1.00 93.25 93 ASN A O 1
ATOM 697 N N . ALA A 1 94 ? 6.225 11.934 -10.239 1.00 92.81 94 ALA A N 1
ATOM 698 C CA . ALA A 1 94 ? 5.547 10.753 -10.753 1.00 92.81 94 ALA A CA 1
ATOM 699 C C . ALA A 1 94 ? 4.071 10.731 -10.338 1.00 92.81 94 ALA A C 1
ATOM 701 O O . ALA A 1 94 ? 3.656 11.322 -9.343 1.00 92.81 94 ALA A O 1
ATOM 702 N N . LYS A 1 95 ? 3.280 9.977 -11.101 1.00 89.56 95 LYS A N 1
ATOM 703 C CA . LYS A 1 95 ? 1.900 9.631 -10.763 1.00 89.56 95 LYS A CA 1
ATOM 704 C C . LYS A 1 95 ? 1.808 8.131 -10.554 1.00 89.56 95 LYS A C 1
ATOM 706 O O . LYS A 1 95 ? 2.251 7.360 -11.406 1.00 89.56 95 LYS A O 1
ATOM 711 N N . VAL A 1 96 ? 1.193 7.713 -9.454 1.00 93.75 96 VAL A N 1
ATOM 712 C CA . VAL A 1 96 ? 0.848 6.305 -9.248 1.00 93.75 96 VAL A CA 1
ATOM 713 C C . VAL A 1 96 ? -0.504 6.069 -9.909 1.00 93.75 96 VAL A C 1
ATOM 715 O O . VAL A 1 96 ? -1.467 6.782 -9.638 1.00 93.75 96 VAL A O 1
ATOM 718 N N . THR A 1 97 ? -0.579 5.096 -10.817 1.00 93.56 97 THR A N 1
ATOM 719 C CA . THR A 1 97 ? -1.838 4.749 -11.485 1.00 93.56 97 THR A CA 1
ATOM 720 C C . THR A 1 97 ? -2.348 3.414 -10.977 1.00 93.56 97 THR A C 1
ATOM 722 O O . THR A 1 97 ? -1.643 2.411 -11.049 1.00 93.56 97 THR A O 1
ATOM 725 N N . VAL A 1 98 ? -3.597 3.393 -10.523 1.00 92.06 98 VAL A N 1
ATOM 726 C CA . VAL A 1 98 ? -4.290 2.184 -10.074 1.00 92.06 98 VAL A CA 1
ATOM 727 C C . VAL A 1 98 ? -5.377 1.844 -11.081 1.00 92.06 98 VAL A C 1
ATOM 729 O O . VAL A 1 98 ? -6.123 2.720 -11.515 1.00 92.06 98 VAL A O 1
ATOM 732 N N . SER A 1 99 ? -5.464 0.575 -11.476 1.00 92.69 99 SER A N 1
ATOM 733 C CA . SER A 1 99 ? -6.516 0.085 -12.372 1.00 92.69 99 SER A CA 1
ATOM 734 C C . SER A 1 99 ? -7.344 -0.991 -11.677 1.00 92.69 99 SER A C 1
ATOM 736 O O . SER A 1 99 ? -6.782 -1.908 -11.082 1.00 92.69 99 SER A O 1
ATOM 738 N N . VAL A 1 100 ? -8.670 -0.878 -11.759 1.00 89.19 100 VAL A N 1
ATOM 739 C CA . VAL A 1 100 ? -9.627 -1.859 -11.225 1.00 89.19 100 VAL A CA 1
ATOM 740 C C . VAL A 1 100 ? -10.659 -2.149 -12.307 1.00 89.19 100 VAL A C 1
ATOM 742 O O . VAL A 1 100 ? -11.514 -1.312 -12.606 1.00 89.19 100 VAL A O 1
ATOM 745 N N . GLY A 1 101 ? -10.557 -3.322 -12.934 1.00 91.81 101 GLY A N 1
ATOM 746 C CA . GLY A 1 101 ? -11.300 -3.604 -14.162 1.00 91.81 101 GLY A CA 1
ATOM 747 C C . GLY A 1 101 ? -10.955 -2.575 -15.244 1.00 91.81 101 GLY A C 1
ATOM 748 O O . GLY A 1 101 ? -9.784 -2.371 -15.555 1.00 91.81 101 GLY A O 1
ATOM 749 N N . SER A 1 102 ? -11.966 -1.893 -15.785 1.00 92.56 102 SER A N 1
ATOM 750 C CA . SER A 1 102 ? -11.800 -0.812 -16.768 1.00 92.56 102 SER A CA 1
ATOM 751 C C . SER A 1 102 ? -11.535 0.566 -16.150 1.00 92.56 102 SER A C 1
ATOM 753 O O . SER A 1 102 ? -11.223 1.511 -16.874 1.00 92.56 102 SER A O 1
ATOM 755 N N . ASN A 1 103 ? -11.684 0.713 -14.832 1.00 88.88 103 ASN A N 1
ATOM 756 C CA . ASN A 1 103 ? -11.535 2.001 -14.163 1.00 88.88 103 ASN A CA 1
ATOM 757 C C . ASN A 1 103 ? -10.063 2.296 -13.886 1.00 88.88 103 ASN A C 1
ATOM 759 O O . ASN A 1 103 ? -9.320 1.415 -13.449 1.00 88.88 103 ASN A O 1
ATOM 763 N N . ARG A 1 104 ? -9.658 3.551 -14.095 1.00 91.12 104 ARG A N 1
ATOM 764 C CA . ARG A 1 104 ? -8.312 4.047 -13.799 1.00 91.12 104 ARG A CA 1
ATOM 765 C C . ARG A 1 104 ? -8.388 5.203 -12.817 1.00 91.12 104 ARG A C 1
ATOM 767 O O . ARG A 1 104 ? -9.194 6.112 -12.986 1.00 91.12 104 ARG A O 1
ATOM 774 N N . PHE A 1 105 ? -7.514 5.166 -11.825 1.00 89.25 105 PHE A N 1
ATOM 775 C CA . PHE A 1 105 ? -7.395 6.172 -10.784 1.00 89.25 105 PHE A CA 1
ATOM 776 C C . PHE A 1 105 ? -5.957 6.662 -10.709 1.00 89.25 105 PHE A C 1
ATOM 778 O O . PHE A 1 105 ? -5.018 5.878 -10.867 1.00 89.25 105 PHE A O 1
ATOM 785 N N . THR A 1 106 ? -5.799 7.951 -10.435 1.00 92.75 106 THR A N 1
ATOM 786 C CA . THR A 1 106 ? -4.495 8.586 -10.272 1.00 92.75 106 THR A CA 1
ATOM 787 C C . THR A 1 106 ? -4.291 8.946 -8.812 1.00 92.75 106 THR A C 1
ATOM 789 O O . THR A 1 106 ? -5.186 9.478 -8.151 1.00 92.75 106 THR A O 1
ATOM 792 N N . MET A 1 107 ? -3.097 8.650 -8.324 1.00 93.25 107 MET A N 1
ATOM 793 C CA . MET A 1 107 ? -2.647 8.978 -6.989 1.00 93.25 107 MET A CA 1
ATOM 794 C C . MET A 1 107 ? -1.454 9.934 -7.056 1.00 93.25 107 MET A C 1
ATOM 796 O O . MET A 1 107 ? -0.525 9.720 -7.843 1.00 93.25 107 MET A O 1
ATOM 800 N N . PHE A 1 108 ? -1.478 10.963 -6.211 1.00 93.00 108 PHE A N 1
ATOM 801 C CA . PHE A 1 108 ? -0.351 11.864 -6.012 1.00 93.00 108 PHE A CA 1
ATOM 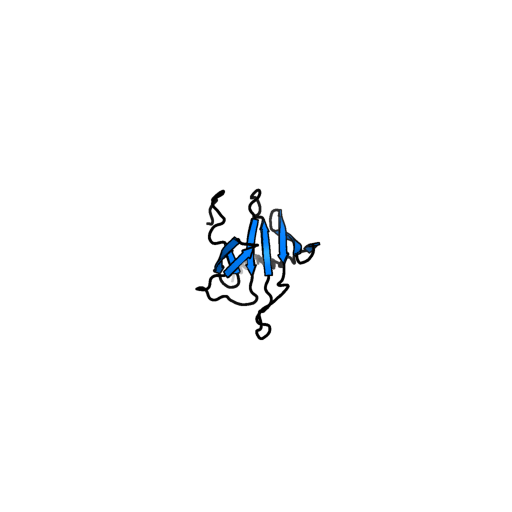802 C C . PHE A 1 108 ? 0.675 11.221 -5.081 1.00 93.00 108 PHE A C 1
ATOM 804 O O . PHE A 1 108 ? 0.328 10.461 -4.174 1.00 93.00 108 PHE A O 1
ATOM 811 N N . VAL A 1 109 ? 1.945 11.538 -5.313 1.00 95.38 109 VAL A N 1
ATOM 812 C CA . VAL A 1 109 ? 3.071 11.025 -4.536 1.00 95.38 109 VAL A CA 1
ATOM 813 C C . VAL A 1 109 ? 3.360 11.934 -3.341 1.00 95.38 109 VAL A C 1
ATOM 815 O O . VAL A 1 109 ? 3.407 13.154 -3.471 1.00 95.38 109 VAL A O 1
ATOM 818 N N . ASN A 1 110 ? 3.606 11.328 -2.181 1.00 93.69 110 ASN A N 1
ATOM 819 C CA . ASN A 1 110 ? 4.189 11.971 -1.010 1.00 93.69 110 ASN A CA 1
ATOM 820 C C . ASN A 1 110 ? 5.206 11.015 -0.363 1.00 93.69 110 ASN A C 1
ATOM 822 O O . ASN A 1 110 ? 4.827 10.044 0.300 1.00 93.69 110 ASN A O 1
ATOM 826 N N . GLY A 1 111 ? 6.497 11.264 -0.606 1.00 96.12 111 GLY A N 1
ATOM 827 C CA . GLY A 1 111 ? 7.592 10.384 -0.190 1.00 96.12 111 GLY A CA 1
ATOM 828 C C . GLY A 1 111 ? 7.426 8.978 -0.766 1.00 96.12 111 GLY A C 1
ATOM 829 O O . GLY A 1 111 ? 7.433 8.786 -1.980 1.00 96.12 111 GLY A O 1
ATOM 830 N N . LYS A 1 112 ? 7.210 7.993 0.108 1.00 97.00 112 LYS A N 1
ATOM 831 C CA . LYS A 1 112 ? 6.968 6.590 -0.270 1.00 97.00 112 LYS A CA 1
ATOM 832 C C . LYS A 1 112 ? 5.506 6.256 -0.572 1.00 97.00 112 LYS A C 1
ATOM 834 O O . LYS A 1 112 ? 5.201 5.117 -0.911 1.00 97.00 112 LYS A O 1
ATOM 839 N N . SER A 1 113 ? 4.581 7.196 -0.385 1.00 95.38 113 SER A N 1
ATOM 840 C CA . SER A 1 113 ? 3.142 6.920 -0.456 1.00 95.38 113 SER A CA 1
ATOM 841 C C . SER A 1 113 ? 2.477 7.514 -1.692 1.00 95.38 113 SER A C 1
ATOM 843 O O . SER A 1 113 ? 2.806 8.621 -2.109 1.00 95.38 113 SER A O 1
ATOM 845 N N . GLY A 1 114 ? 1.496 6.794 -2.231 1.00 95.19 114 GLY A N 1
ATOM 846 C CA . GLY A 1 114 ? 0.531 7.273 -3.214 1.00 95.19 114 GLY A CA 1
ATOM 847 C C . GLY A 1 114 ? -0.853 7.436 -2.584 1.00 95.19 114 GLY A C 1
ATOM 848 O O . GLY A 1 114 ? -1.346 6.507 -1.942 1.00 95.19 114 GLY A O 1
ATOM 849 N N . TRP A 1 115 ? -1.481 8.591 -2.798 1.00 90.88 115 TRP A N 1
ATOM 850 C CA . TRP A 1 115 ? -2.797 8.950 -2.259 1.00 90.88 115 TRP A CA 1
ATOM 851 C C . TRP A 1 115 ? -3.734 9.431 -3.362 1.00 90.88 115 TRP A C 1
ATOM 853 O O . TRP A 1 115 ? -3.299 10.109 -4.285 1.00 90.88 115 TRP A O 1
ATOM 863 N N . MET A 1 116 ? -5.025 9.109 -3.281 1.00 88.50 116 MET A N 1
ATOM 864 C CA . MET A 1 116 ? -6.001 9.474 -4.317 1.00 88.50 116 MET A CA 1
ATOM 865 C C . MET A 1 116 ? -6.057 10.991 -4.564 1.00 88.50 116 MET A C 1
ATOM 867 O O . MET A 1 116 ? -6.261 11.771 -3.633 1.00 88.50 116 MET A O 1
ATOM 871 N N . GLU A 1 117 ? -5.945 11.409 -5.831 1.00 72.75 117 GLU A N 1
ATOM 872 C CA . GLU A 1 117 ? -6.203 12.790 -6.261 1.00 72.75 117 GLU A CA 1
ATOM 873 C C . GLU A 1 117 ? -7.718 13.061 -6.192 1.00 72.75 117 GLU A C 1
ATOM 875 O O . GLU A 1 117 ? -8.415 12.944 -7.191 1.00 72.75 117 GLU A O 1
ATOM 880 N N . ASN A 1 118 ? -8.235 13.396 -5.004 1.00 60.97 118 ASN A N 1
ATOM 881 C CA . ASN A 1 118 ? -9.658 13.634 -4.721 1.00 60.97 118 ASN A CA 1
ATOM 882 C C . ASN A 1 118 ? -10.559 12.419 -5.029 1.00 60.97 118 ASN A C 1
ATOM 884 O O . ASN A 1 118 ? -10.925 12.156 -6.175 1.00 60.97 118 ASN A O 1
ATOM 888 N N . ALA A 1 119 ? -10.995 11.702 -3.985 1.00 51.94 119 ALA A N 1
ATOM 889 C CA . ALA A 1 119 ? -12.076 10.720 -4.111 1.00 51.94 119 ALA A CA 1
ATOM 890 C C . ALA A 1 119 ? -13.276 11.350 -4.860 1.00 51.94 119 ALA A C 1
ATOM 892 O O . ALA A 1 119 ? -13.546 12.541 -4.651 1.00 51.94 119 ALA A O 1
ATOM 893 N N . PRO A 1 120 ? -13.973 10.613 -5.754 1.00 38.91 120 PRO A N 1
ATOM 894 C CA . PRO A 1 120 ? -15.079 11.168 -6.531 1.00 38.91 120 PRO A CA 1
ATOM 895 C C . PRO A 1 120 ? -16.036 11.910 -5.603 1.00 38.91 120 PRO A C 1
ATOM 897 O O . PRO A 1 120 ? -16.312 11.429 -4.507 1.00 38.91 120 PRO A O 1
ATOM 900 N N . LYS A 1 121 ? -16.480 13.101 -6.033 1.00 36.38 121 LYS A N 1
ATOM 901 C CA . LYS A 1 121 ? -17.319 14.046 -5.278 1.00 36.38 121 LYS A CA 1
ATOM 902 C C . LYS A 1 121 ? -18.550 13.363 -4.659 1.00 36.38 121 LYS A C 1
ATOM 904 O O . LYS A 1 121 ? -19.659 13.470 -5.164 1.00 36.38 121 LYS A O 1
ATOM 909 N N . SER A 1 122 ? -18.367 12.748 -3.502 1.00 40.84 122 SER A N 1
ATOM 910 C CA . SER A 1 122 ? -19.384 12.537 -2.491 1.00 40.84 122 SER A CA 1
ATOM 911 C C . SER A 1 122 ? -18.722 12.773 -1.140 1.00 40.84 122 SER A C 1
ATOM 913 O O . SER A 1 122 ? -18.037 11.912 -0.599 1.00 40.84 122 SER A O 1
ATOM 915 N N . ARG A 1 123 ? -18.984 13.980 -0.628 1.00 38.41 123 ARG A N 1
ATOM 916 C CA . ARG A 1 123 ? -18.679 14.491 0.711 1.00 38.41 123 ARG A CA 1
ATOM 917 C C . ARG A 1 123 ? -17.222 14.903 0.953 1.00 38.41 123 ARG A C 1
ATOM 919 O O . ARG A 1 123 ? -16.438 14.242 1.621 1.00 38.41 123 ARG A O 1
ATOM 926 N N . SER A 1 124 ? -16.925 16.104 0.458 1.00 41.41 124 SER A N 1
ATOM 927 C CA . SER A 1 124 ? -15.900 16.972 1.024 1.00 41.41 124 SER A CA 1
ATOM 928 C C . SER A 1 124 ? -16.062 17.069 2.544 1.00 41.41 124 SER A C 1
ATOM 930 O O . SER A 1 124 ? -17.064 17.589 3.036 1.00 41.41 124 SER A O 1
ATOM 932 N N . SER A 1 125 ? -15.049 16.654 3.283 1.00 35.56 125 SER A N 1
ATOM 933 C CA . SER A 1 125 ? -14.734 17.285 4.557 1.00 35.56 125 SER A CA 1
ATOM 934 C C . SER A 1 125 ? -13.220 17.344 4.678 1.00 35.56 125 SER A C 1
ATOM 936 O O . SER A 1 125 ? -12.578 16.352 5.022 1.00 35.56 125 SER A O 1
ATOM 938 N N . SER A 1 126 ? -12.703 18.519 4.308 1.00 37.50 126 SER A N 1
ATOM 939 C CA . SER A 1 126 ? -11.587 19.207 4.962 1.00 37.50 126 SER A CA 1
ATOM 940 C C . SER A 1 126 ? -10.398 18.334 5.359 1.00 37.50 126 SER A C 1
ATOM 942 O O . SER A 1 126 ? -10.372 17.747 6.442 1.00 37.50 126 SER A O 1
ATOM 944 N N . GLN A 1 127 ? -9.381 18.328 4.505 1.00 30.44 127 GLN A N 1
ATOM 945 C CA . GLN A 1 127 ? -8.015 18.142 4.974 1.00 30.44 127 GLN A CA 1
ATOM 946 C C . GLN A 1 127 ? -7.553 19.486 5.580 1.00 30.44 127 GLN A C 1
ATOM 948 O O . GLN A 1 127 ? -7.900 20.517 4.996 1.00 30.44 127 GLN A O 1
ATOM 953 N N . PRO A 1 128 ? -6.895 19.495 6.756 1.00 36.44 128 PRO A N 1
ATOM 954 C CA . PRO A 1 128 ? -6.319 20.708 7.339 1.00 36.44 128 PRO A CA 1
ATOM 955 C C . PRO A 1 128 ? -5.218 21.310 6.459 1.00 36.44 128 PRO A C 1
ATOM 957 O O . PRO A 1 128 ? -4.599 20.546 5.679 1.00 36.44 128 PRO A O 1
#